Protein AF-A0A1I7EA62-F1 (afdb_monomer_lite)

InterPro domains:
  IPR006089 Acyl-CoA dehydrogenase, conserved site [PS00073] (25-44)
  IPR009075 Acyl-CoA dehydrogenase/oxidase, C-terminal [PF00441] (17-62)
  IPR036250 Acyl-CoA dehydrogenase-like, C-terminal [SSF47203] (17-64)
  IPR052547 Mitochondrial Isobutyryl-CoA Dehydrogenase [PTHR43831] (16-64)

Sequence (64 aa):
MDFASTEEQKEIFGIVFEFANDALQLHGGCGYLADYGVEKLVRDLRVHQILEGSNEIMHLCVSR

Secondary structure (DSSP, 8-state):
--HHHHHHHHHHHHHHHHHHHHHHHHHGGGGGSTTT-HHHHHHHHHHHHHHTT-HHHHHHHHT-

Structure (mmCIF, N/CA/C/O backbone):
data_AF-A0A1I7EA62-F1
#
_entry.id   AF-A0A1I7EA62-F1
#
loop_
_atom_site.group_PDB
_atom_site.id
_atom_site.type_symbol
_atom_site.label_atom_id
_atom_site.label_alt_id
_atom_site.label_comp_id
_atom_site.label_asym_id
_atom_site.label_entity_id
_atom_site.label_seq_id
_atom_site.pdbx_PDB_ins_code
_atom_site.Cartn_x
_atom_site.Cartn_y
_atom_site.Cartn_z
_atom_site.occupancy
_atom_site.B_iso_or_equiv
_atom_site.auth_seq_id
_atom_site.auth_comp_id
_atom_site.auth_asym_id
_atom_site.auth_atom_id
_atom_site.pdbx_PDB_model_num
ATOM 1 N N . MET A 1 1 ? -29.655 0.082 11.145 1.00 47.25 1 MET A N 1
ATOM 2 C CA . MET A 1 1 ? -28.229 -0.108 10.818 1.00 47.25 1 MET A CA 1
ATOM 3 C C . MET A 1 1 ? -27.685 -0.984 11.918 1.00 47.25 1 MET A C 1
ATOM 5 O O . MET A 1 1 ? -27.565 -0.517 13.043 1.00 47.25 1 MET A O 1
ATOM 9 N N . ASP A 1 2 ? -27.539 -2.272 11.629 1.00 52.75 2 ASP A N 1
ATOM 10 C CA . ASP A 1 2 ? -27.251 -3.293 12.632 1.00 52.75 2 ASP A CA 1
ATOM 11 C C . ASP A 1 2 ? -25.762 -3.270 12.977 1.00 52.75 2 ASP A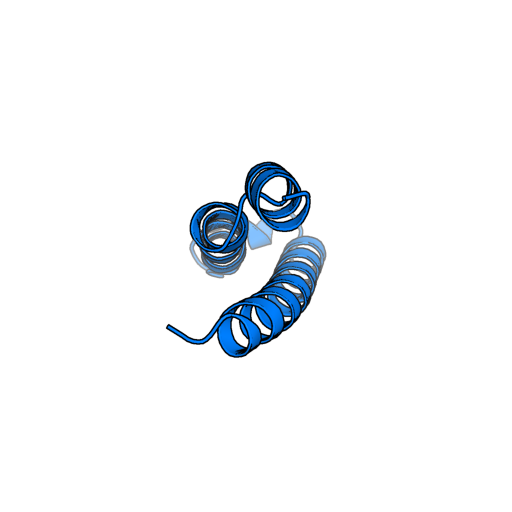 C 1
ATOM 13 O O . ASP A 1 2 ? -24.918 -3.491 12.111 1.00 52.75 2 ASP A O 1
ATOM 17 N N . PHE A 1 3 ? -25.439 -3.001 14.241 1.00 53.91 3 PHE A N 1
ATOM 18 C CA . PHE A 1 3 ? -24.067 -2.826 14.738 1.00 53.91 3 PHE A CA 1
ATOM 19 C C . PHE A 1 3 ? -23.179 -4.070 14.517 1.00 53.91 3 PHE A C 1
ATOM 21 O O . PHE A 1 3 ? -21.965 -3.961 14.378 1.00 53.91 3 PHE A O 1
ATOM 28 N N . ALA A 1 4 ? -23.795 -5.253 14.422 1.00 54.50 4 ALA A N 1
ATOM 29 C CA . ALA A 1 4 ? -23.112 -6.507 14.107 1.00 54.50 4 ALA A CA 1
ATOM 30 C C . ALA A 1 4 ? -22.592 -6.557 12.659 1.00 54.50 4 ALA A C 1
ATOM 32 O O . ALA A 1 4 ? -21.500 -7.060 12.420 1.00 54.50 4 ALA A O 1
ATOM 33 N N . SER A 1 5 ? -23.329 -5.977 11.703 1.00 60.94 5 SER A N 1
ATOM 34 C CA . SER A 1 5 ? -22.904 -5.957 10.297 1.00 60.94 5 SER A CA 1
ATOM 35 C C . SER A 1 5 ? -21.679 -5.068 10.075 1.00 60.94 5 SER A C 1
ATOM 37 O O . SER A 1 5 ? -20.825 -5.398 9.265 1.00 60.94 5 SER A O 1
ATOM 39 N N . THR A 1 6 ? -21.543 -3.970 10.820 1.00 65.00 6 THR A N 1
ATOM 40 C CA . THR A 1 6 ? -20.413 -3.040 10.677 1.00 65.00 6 THR A CA 1
ATOM 41 C C . THR A 1 6 ? -19.095 -3.595 11.217 1.00 65.00 6 THR A C 1
ATOM 43 O O . THR A 1 6 ? -18.047 -3.307 10.649 1.00 65.00 6 THR A O 1
ATOM 46 N N . GLU A 1 7 ? -19.122 -4.413 12.273 1.00 66.75 7 GLU A N 1
ATOM 47 C CA . GLU A 1 7 ? -17.905 -5.034 12.822 1.00 66.75 7 GLU A CA 1
ATOM 48 C C . GLU A 1 7 ? -17.381 -6.173 11.932 1.00 66.75 7 GLU A C 1
ATOM 50 O O . GLU A 1 7 ? -16.179 -6.252 11.690 1.00 66.75 7 GLU A O 1
ATOM 55 N N . GLU A 1 8 ? -18.268 -6.987 11.348 1.00 67.69 8 GLU A N 1
ATOM 56 C CA . GLU A 1 8 ? -17.865 -8.001 10.360 1.00 67.69 8 GLU A CA 1
ATOM 57 C C . GLU A 1 8 ? -17.251 -7.364 9.104 1.00 67.69 8 GLU A C 1
ATOM 59 O O . GLU A 1 8 ? -16.244 -7.850 8.589 1.00 67.69 8 GLU A O 1
ATOM 64 N N . GLN A 1 9 ? -17.821 -6.252 8.617 1.00 69.06 9 GLN A N 1
ATOM 65 C CA . GLN A 1 9 ? -17.258 -5.534 7.468 1.00 69.06 9 GLN A CA 1
ATOM 66 C C . GLN A 1 9 ? -15.848 -5.012 7.771 1.00 69.06 9 GLN A C 1
ATOM 68 O O . GLN A 1 9 ? -14.942 -5.204 6.960 1.00 69.06 9 GLN A O 1
ATOM 73 N N . LYS A 1 10 ? -15.619 -4.441 8.958 1.00 72.44 10 LYS A N 1
ATOM 74 C CA . LYS A 1 10 ? -14.289 -3.967 9.363 1.00 72.44 10 LYS A CA 1
ATOM 75 C C . LYS A 1 10 ? -13.228 -5.057 9.381 1.00 72.44 10 LYS A C 1
ATOM 77 O O . LYS A 1 10 ? -12.111 -4.810 8.929 1.00 72.44 10 LYS A O 1
ATOM 82 N N . GLU A 1 11 ? -13.544 -6.231 9.924 1.00 77.56 11 GLU A N 1
ATOM 83 C CA . GLU A 1 11 ? -12.589 -7.341 9.989 1.00 77.56 11 GLU A CA 1
ATOM 84 C C . GLU A 1 11 ? -12.180 -7.776 8.575 1.00 77.56 11 GLU A C 1
ATOM 86 O O . GLU A 1 11 ? -10.991 -7.908 8.273 1.00 77.56 11 GLU A O 1
ATOM 91 N N . ILE A 1 12 ? -13.157 -7.872 7.669 1.00 82.75 12 ILE A N 1
ATOM 92 C CA . ILE A 1 12 ? -12.928 -8.185 6.257 1.00 82.75 12 ILE A CA 1
ATOM 93 C C . ILE A 1 12 ? -12.054 -7.113 5.593 1.00 82.75 12 ILE A C 1
ATOM 95 O O . ILE A 1 12 ? -11.048 -7.449 4.966 1.00 82.75 12 ILE A O 1
ATOM 99 N N . PHE A 1 13 ? -12.386 -5.827 5.738 1.00 83.88 13 PHE A N 1
ATOM 100 C CA . PHE A 1 13 ? -11.608 -4.742 5.130 1.00 83.88 13 PHE A CA 1
ATOM 101 C C . PHE A 1 13 ? -10.187 -4.644 5.688 1.00 83.88 13 PHE A C 1
ATOM 103 O O . PHE A 1 13 ? -9.263 -4.332 4.936 1.00 83.88 13 PHE A O 1
ATOM 110 N N . GLY A 1 14 ? -9.992 -4.950 6.973 1.00 84.44 14 GLY A N 1
ATOM 111 C CA . GLY A 1 14 ? -8.670 -5.051 7.586 1.00 84.44 14 GLY A CA 1
ATOM 112 C C . GLY A 1 14 ? -7.817 -6.125 6.914 1.00 84.44 14 GLY A C 1
ATOM 113 O O . GLY A 1 14 ? -6.706 -5.841 6.473 1.00 84.44 14 GLY A O 1
ATOM 114 N N . ILE A 1 15 ? -8.367 -7.329 6.747 1.00 88.62 15 ILE A N 1
ATOM 115 C CA . ILE A 1 15 ? -7.682 -8.436 6.065 1.00 88.62 15 ILE A CA 1
ATOM 116 C C . ILE A 1 15 ? -7.364 -8.067 4.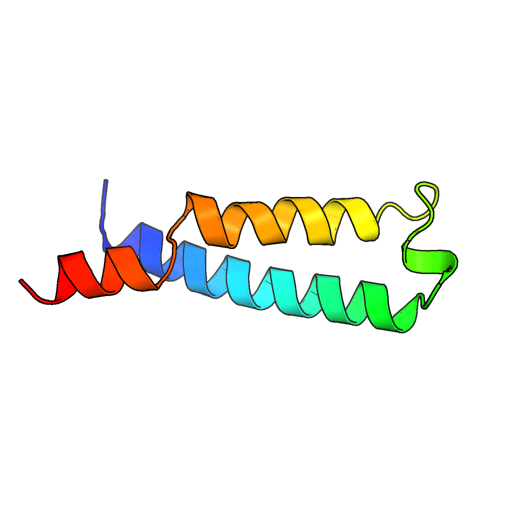607 1.00 88.62 15 ILE A C 1
ATOM 118 O O . ILE A 1 15 ? -6.247 -8.279 4.137 1.00 88.62 15 ILE A O 1
ATOM 122 N N . VAL A 1 16 ? -8.322 -7.478 3.886 1.00 89.44 16 VAL A N 1
ATOM 123 C CA . VAL A 1 16 ? -8.142 -7.071 2.481 1.00 89.44 16 VAL A CA 1
ATOM 124 C C . VAL A 1 16 ? -7.076 -5.977 2.340 1.00 89.44 16 VAL A C 1
ATOM 126 O O . VAL A 1 16 ? -6.302 -6.002 1.381 1.00 89.44 16 VAL A O 1
ATOM 129 N N . PHE A 1 17 ? -6.996 -5.041 3.291 1.00 90.56 17 PHE A N 1
ATOM 130 C CA . PHE A 1 17 ? -5.944 -4.025 3.327 1.00 90.56 17 PHE A CA 1
ATOM 131 C C . PHE A 1 17 ? -4.551 -4.645 3.475 1.00 90.56 17 PHE A C 1
ATOM 133 O O . PHE A 1 17 ? -3.658 -4.281 2.711 1.00 90.56 17 PHE A O 1
ATOM 140 N N . GLU A 1 18 ? -4.372 -5.598 4.393 1.00 92.62 18 GLU A N 1
ATOM 141 C CA . GLU A 1 18 ? -3.087 -6.289 4.575 1.00 92.62 18 GLU A CA 1
ATOM 142 C C . GLU A 1 18 ? -2.662 -7.021 3.294 1.00 92.62 18 GLU A C 1
ATOM 144 O O . GLU A 1 18 ? -1.542 -6.837 2.822 1.00 92.62 18 GLU A O 1
ATOM 149 N N . PHE A 1 19 ? -3.580 -7.738 2.637 1.00 94.31 19 PHE A N 1
ATOM 150 C CA . PHE A 1 19 ? -3.285 -8.385 1.353 1.00 94.31 19 PHE A CA 1
ATOM 151 C C . PHE A 1 19 ? -2.878 -7.395 0.257 1.00 94.31 19 PHE A C 1
ATOM 153 O O . PHE A 1 19 ? -1.955 -7.664 -0.513 1.00 94.31 19 PHE A O 1
ATOM 160 N N . ALA A 1 20 ? -3.560 -6.252 0.161 1.00 92.81 20 ALA A N 1
ATOM 161 C CA . ALA A 1 20 ? -3.210 -5.222 -0.813 1.00 92.81 20 ALA A CA 1
ATOM 162 C C . ALA A 1 20 ? -1.840 -4.596 -0.506 1.00 92.81 20 ALA A C 1
ATOM 164 O O . ALA A 1 20 ? -1.075 -4.300 -1.426 1.00 92.81 20 ALA A O 1
ATOM 165 N N . ASN A 1 21 ? -1.515 -4.426 0.775 1.00 94.06 21 ASN A N 1
ATOM 166 C CA . ASN A 1 21 ? -0.233 -3.902 1.224 1.00 94.06 21 ASN A CA 1
ATOM 167 C C . ASN A 1 21 ? 0.917 -4.885 0.935 1.00 94.06 21 ASN A C 1
ATOM 169 O O . ASN A 1 21 ? 1.952 -4.483 0.403 1.00 94.06 21 ASN A O 1
ATOM 173 N N . ASP A 1 22 ? 0.709 -6.181 1.170 1.00 95.50 22 ASP A N 1
ATOM 174 C CA . ASP A 1 22 ? 1.661 -7.235 0.807 1.00 95.50 22 ASP A CA 1
ATOM 175 C C . ASP A 1 22 ? 1.864 -7.316 -0.709 1.00 95.50 22 ASP A C 1
ATOM 177 O O . ASP A 1 22 ? 2.994 -7.415 -1.197 1.00 95.50 22 ASP A O 1
ATOM 181 N N . ALA A 1 23 ? 0.779 -7.207 -1.482 1.00 93.69 23 ALA A N 1
ATOM 182 C CA . ALA A 1 23 ? 0.859 -7.143 -2.935 1.00 93.69 23 ALA A CA 1
ATOM 183 C C . ALA A 1 23 ? 1.692 -5.936 -3.392 1.00 93.69 23 A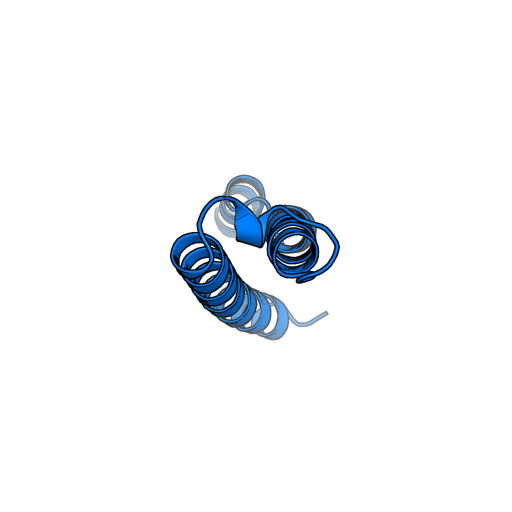LA A C 1
ATOM 185 O O . ALA A 1 23 ? 2.562 -6.093 -4.251 1.00 93.69 23 ALA A O 1
ATOM 186 N N . LEU A 1 24 ? 1.495 -4.754 -2.799 1.00 93.00 24 LEU A N 1
ATOM 187 C CA . LEU A 1 24 ? 2.304 -3.566 -3.087 1.00 93.00 24 LEU A CA 1
ATOM 188 C C . LEU A 1 24 ? 3.785 -3.806 -2.761 1.00 93.00 24 LEU A C 1
ATOM 190 O O . LEU A 1 24 ? 4.657 -3.497 -3.576 1.00 93.00 24 LEU A O 1
ATOM 194 N N . GLN A 1 25 ? 4.069 -4.420 -1.612 1.00 93.25 25 GLN A N 1
ATOM 195 C CA . GLN A 1 25 ? 5.427 -4.735 -1.177 1.00 93.25 25 GLN A CA 1
ATOM 196 C C . GLN A 1 25 ? 6.140 -5.708 -2.131 1.00 93.25 25 GLN A C 1
ATOM 198 O O . GLN A 1 25 ? 7.332 -5.531 -2.399 1.00 93.25 25 GLN A O 1
ATOM 203 N N . LEU A 1 26 ? 5.421 -6.691 -2.686 1.00 93.56 26 LEU A N 1
ATOM 204 C CA . LEU A 1 26 ? 5.937 -7.630 -3.690 1.00 93.56 26 LEU A CA 1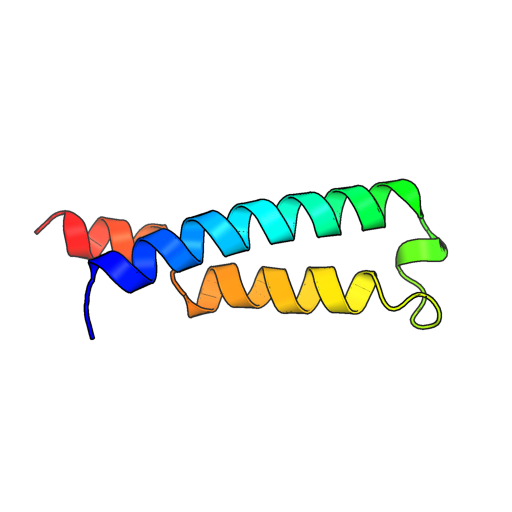
ATOM 205 C C . LEU A 1 26 ? 6.260 -6.952 -5.028 1.00 93.56 26 LEU A C 1
ATOM 207 O O . LEU A 1 26 ? 7.246 -7.305 -5.672 1.00 93.56 26 LEU A O 1
ATOM 211 N N . HIS A 1 27 ? 5.462 -5.963 -5.439 1.00 92.00 27 HIS A N 1
ATOM 212 C CA . HIS A 1 27 ? 5.715 -5.193 -6.662 1.00 92.00 27 HIS A CA 1
ATOM 213 C C . HIS A 1 27 ? 6.865 -4.178 -6.500 1.00 92.00 27 HIS A C 1
ATOM 215 O O . HIS A 1 27 ? 7.364 -3.633 -7.492 1.00 92.00 27 HIS A O 1
ATOM 221 N N . GLY A 1 28 ? 7.305 -3.914 -5.265 1.00 90.56 28 GLY A N 1
ATOM 222 C CA . GLY A 1 28 ? 8.375 -2.968 -4.960 1.00 90.56 28 GLY A CA 1
ATOM 223 C C . GLY A 1 28 ? 8.074 -1.565 -5.496 1.00 90.56 28 GLY A C 1
ATOM 224 O O . GLY A 1 28 ? 6.933 -1.111 -5.501 1.00 90.56 28 GLY A O 1
ATOM 225 N N . GLY A 1 29 ? 9.095 -0.866 -6.001 1.00 88.06 29 GLY A N 1
ATOM 226 C CA . GLY A 1 29 ? 8.925 0.489 -6.545 1.00 88.06 29 GLY A CA 1
ATOM 227 C C . GLY A 1 29 ? 7.959 0.568 -7.736 1.00 88.06 29 GLY A C 1
ATOM 228 O O . GLY A 1 29 ? 7.286 1.581 -7.908 1.00 88.06 29 GLY A O 1
ATOM 229 N N . CYS A 1 30 ? 7.841 -0.508 -8.522 1.00 88.31 30 CYS A N 1
ATOM 230 C CA . CYS A 1 30 ? 6.916 -0.562 -9.657 1.00 88.31 30 CYS A CA 1
ATOM 231 C C . CYS A 1 30 ? 5.451 -0.597 -9.207 1.00 88.31 30 CYS A C 1
ATOM 233 O O . CYS A 1 30 ? 4.586 -0.136 -9.942 1.00 88.31 30 CYS A O 1
ATOM 235 N N . GLY A 1 31 ? 5.176 -1.078 -7.990 1.00 87.56 31 GLY A N 1
ATOM 236 C CA . GLY A 1 31 ? 3.828 -1.113 -7.422 1.00 87.56 31 GLY A CA 1
ATOM 237 C C . GLY A 1 31 ? 3.217 0.266 -7.176 1.00 87.56 31 GLY A C 1
ATOM 238 O O . GLY A 1 31 ? 2.006 0.362 -7.027 1.00 87.56 31 GLY A O 1
ATOM 239 N N . TYR A 1 32 ? 4.032 1.326 -7.171 1.00 86.00 32 TYR A N 1
ATOM 240 C CA . TYR A 1 32 ? 3.577 2.717 -7.084 1.00 86.00 32 TYR A CA 1
ATOM 241 C C . TYR A 1 32 ? 3.249 3.347 -8.444 1.00 86.00 32 TYR A C 1
ATOM 243 O O . TYR A 1 32 ? 2.783 4.487 -8.493 1.00 86.00 32 TYR A O 1
ATOM 251 N N . LEU A 1 33 ? 3.524 2.650 -9.550 1.00 91.38 33 LEU A N 1
ATOM 252 C CA . LEU A 1 33 ? 3.204 3.137 -10.886 1.00 91.38 33 LEU A CA 1
ATOM 253 C C . LEU A 1 33 ? 1.727 2.885 -11.185 1.00 91.38 33 LEU A C 1
ATOM 255 O O . LEU A 1 33 ? 1.240 1.765 -11.039 1.00 91.38 33 LEU A O 1
ATOM 259 N N . ALA A 1 34 ? 1.056 3.913 -11.707 1.00 85.06 34 ALA A N 1
ATOM 260 C CA . ALA A 1 34 ? -0.363 3.863 -12.061 1.00 85.06 34 ALA A CA 1
ATOM 261 C C . ALA A 1 34 ? -0.718 2.761 -13.078 1.00 85.06 34 ALA A C 1
ATOM 263 O O . ALA A 1 34 ? -1.879 2.374 -13.184 1.00 85.06 34 ALA A O 1
ATOM 264 N N . ASP A 1 35 ? 0.276 2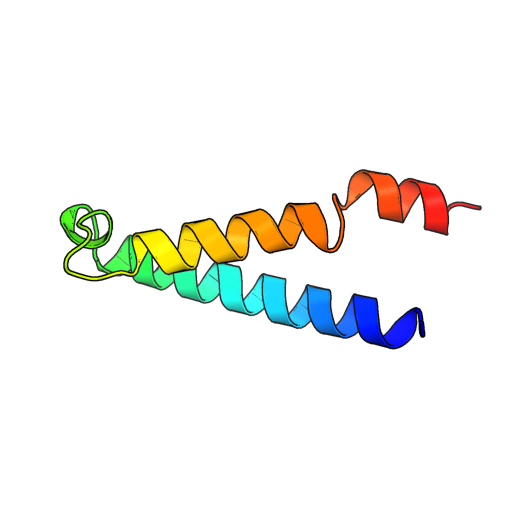.243 -13.804 1.00 85.25 35 ASP A N 1
ATOM 265 C CA . ASP A 1 35 ? 0.113 1.174 -14.789 1.00 85.25 35 ASP A CA 1
ATOM 266 C C . ASP A 1 35 ? -0.276 -0.173 -14.150 1.00 85.25 35 ASP A C 1
ATOM 268 O O . ASP A 1 35 ? -0.930 -0.988 -14.800 1.00 85.25 35 ASP A O 1
ATOM 272 N N . TYR A 1 36 ? 0.094 -0.409 -12.882 1.00 81.88 36 TYR A N 1
ATOM 273 C CA . TYR A 1 36 ? -0.233 -1.646 -12.157 1.00 81.88 36 TYR A CA 1
ATOM 274 C C . TYR A 1 36 ? -1.497 -1.517 -11.291 1.00 81.88 36 TYR A C 1
ATOM 276 O O . TYR A 1 36 ? -2.136 -2.526 -10.994 1.00 81.88 36 TYR A O 1
ATOM 284 N N . GLY A 1 37 ? -1.877 -0.300 -10.882 1.00 85.00 37 GLY A N 1
ATOM 285 C CA . GLY A 1 37 ? -3.119 -0.003 -10.153 1.00 85.00 37 GLY A CA 1
ATOM 286 C C . GLY A 1 37 ? -3.171 -0.494 -8.697 1.00 85.00 37 GLY A C 1
ATOM 287 O O . GLY A 1 37 ? -4.185 -0.299 -8.017 1.00 85.00 37 GLY A O 1
ATOM 288 N N . VAL A 1 38 ? -2.101 -1.119 -8.197 1.00 88.69 38 VAL A N 1
ATOM 289 C CA . VAL A 1 38 ? -1.992 -1.638 -6.823 1.00 88.69 38 VAL A CA 1
ATOM 290 C C . VAL A 1 38 ? -1.926 -0.494 -5.808 1.00 88.69 38 VAL A C 1
ATOM 292 O O . VAL A 1 38 ? -2.536 -0.565 -4.741 1.00 88.69 38 VAL A O 1
ATOM 295 N N . GLU A 1 39 ? -1.281 0.615 -6.159 1.00 92.19 39 GLU A N 1
ATOM 296 C CA . GLU A 1 39 ? -1.224 1.829 -5.348 1.00 92.19 39 GLU A CA 1
ATOM 297 C C . GLU A 1 39 ? -2.607 2.444 -5.115 1.00 92.19 39 GLU A C 1
ATOM 299 O O . GLU A 1 39 ? -2.886 2.986 -4.041 1.00 92.19 39 GLU A O 1
ATOM 304 N N . LYS A 1 40 ? -3.497 2.336 -6.109 1.00 91.75 40 LYS A N 1
ATOM 305 C CA . LYS A 1 40 ? -4.878 2.800 -5.996 1.00 91.75 40 LYS A CA 1
ATOM 306 C C . LYS A 1 40 ? -5.657 1.934 -5.010 1.00 91.75 40 LYS A C 1
ATOM 308 O O . LYS A 1 40 ? -6.338 2.489 -4.154 1.00 91.75 40 LYS A O 1
ATOM 313 N N . LEU A 1 41 ? -5.518 0.609 -5.089 1.00 90.00 41 LEU A N 1
ATOM 314 C CA . LEU A 1 41 ? -6.184 -0.324 -4.173 1.00 90.00 41 LEU A CA 1
ATOM 315 C C . LEU A 1 41 ? -5.783 -0.069 -2.718 1.00 90.00 41 LEU A C 1
ATOM 317 O O . LEU A 1 41 ? -6.653 0.075 -1.862 1.00 90.00 41 LEU A O 1
ATOM 321 N N . VAL A 1 42 ? -4.483 0.069 -2.443 1.00 91.25 42 VAL A N 1
ATOM 322 C CA . VAL A 1 42 ? -3.988 0.361 -1.087 1.00 91.25 42 VAL A CA 1
ATOM 323 C C . VAL A 1 42 ? -4.518 1.704 -0.577 1.00 91.25 42 VAL A C 1
ATOM 325 O O . VAL A 1 42 ? 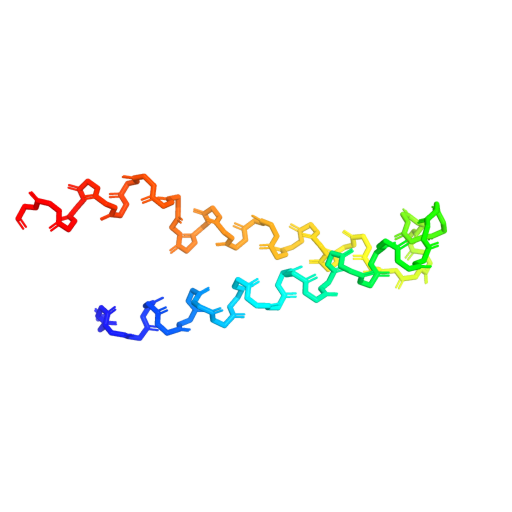-4.938 1.803 0.577 1.00 91.25 42 VAL A O 1
ATOM 328 N N . ARG A 1 43 ? -4.556 2.740 -1.428 1.00 89.94 43 ARG A N 1
ATOM 329 C CA . ARG A 1 43 ? -5.096 4.057 -1.057 1.00 89.94 43 ARG A CA 1
ATOM 330 C C . ARG A 1 43 ? -6.586 3.996 -0.739 1.00 89.94 43 ARG A C 1
ATOM 332 O O . ARG A 1 43 ? -7.006 4.545 0.278 1.00 89.94 43 ARG A O 1
ATOM 339 N N . ASP A 1 44 ? -7.366 3.344 -1.592 1.00 89.50 44 ASP A N 1
ATOM 340 C CA . ASP A 1 44 ? -8.813 3.255 -1.427 1.00 89.50 44 ASP A CA 1
ATOM 341 C C . ASP A 1 44 ? -9.137 2.476 -0.139 1.00 89.50 44 ASP A C 1
ATOM 343 O O . ASP A 1 44 ? -9.912 2.953 0.689 1.00 89.50 44 ASP A O 1
ATOM 347 N N . LEU A 1 45 ? -8.460 1.352 0.118 1.00 87.50 45 LEU A N 1
ATOM 348 C CA . LEU A 1 45 ? -8.633 0.554 1.340 1.00 87.50 45 LEU A CA 1
ATOM 349 C C . LEU A 1 45 ? -8.178 1.291 2.612 1.00 87.50 45 LEU A C 1
ATOM 351 O O . LEU A 1 45 ? -8.820 1.177 3.655 1.00 87.50 45 LEU A O 1
ATOM 355 N N . ARG A 1 46 ? -7.128 2.120 2.539 1.00 85.69 46 ARG A N 1
ATOM 356 C CA . ARG A 1 46 ? -6.689 2.949 3.676 1.00 85.69 46 ARG A CA 1
ATOM 357 C C . ARG A 1 46 ? -7.742 3.972 4.094 1.00 85.69 46 ARG A C 1
ATOM 359 O O . ARG A 1 46 ? -7.876 4.265 5.278 1.00 85.69 46 ARG A O 1
ATOM 366 N N . VAL A 1 47 ? -8.487 4.521 3.136 1.00 84.38 47 VAL A N 1
ATOM 367 C CA . VAL A 1 47 ? -9.582 5.457 3.424 1.00 84.38 47 VAL A CA 1
ATOM 368 C C . VAL A 1 47 ? -10.751 4.738 4.105 1.00 84.38 47 VAL A C 1
ATOM 370 O O . VAL A 1 47 ? -11.352 5.309 5.014 1.00 84.38 47 VAL A O 1
ATOM 373 N N . HIS A 1 48 ? -11.030 3.477 3.755 1.00 76.50 48 HIS A N 1
ATOM 374 C CA . HIS A 1 48 ? -12.083 2.686 4.408 1.00 76.50 48 HIS A CA 1
ATOM 375 C C . HIS A 1 48 ? -11.808 2.473 5.905 1.00 76.50 48 HIS A C 1
ATOM 377 O O . HIS A 1 48 ? -12.734 2.582 6.703 1.00 76.50 48 HIS A O 1
ATOM 383 N N . GLN A 1 49 ? -10.541 2.321 6.316 1.00 73.12 49 GLN A N 1
ATOM 384 C CA . GLN A 1 49 ? -10.162 2.271 7.741 1.00 73.12 49 GLN A CA 1
ATOM 385 C C . GLN A 1 49 ? -10.518 3.553 8.518 1.00 73.12 49 GLN A C 1
ATOM 387 O O . GLN A 1 49 ? -10.649 3.519 9.735 1.00 73.12 49 GLN A O 1
ATOM 392 N N . ILE A 1 50 ? -10.655 4.693 7.837 1.00 74.50 50 ILE A N 1
ATOM 393 C CA . ILE A 1 50 ? -11.023 5.974 8.456 1.00 74.50 50 ILE A CA 1
ATOM 394 C C . ILE A 1 50 ? -12.546 6.154 8.427 1.00 74.50 50 ILE A C 1
ATOM 396 O O . ILE A 1 50 ? -13.141 6.572 9.420 1.00 74.50 50 ILE A O 1
ATOM 400 N N . LEU A 1 51 ? -13.178 5.833 7.293 1.00 65.75 51 LEU A N 1
ATOM 401 C CA . LEU A 1 51 ? -14.613 6.032 7.071 1.00 65.75 51 LEU A CA 1
ATOM 402 C C . LEU A 1 51 ? -15.486 5.047 7.856 1.00 65.75 51 LEU A C 1
ATOM 404 O O . LEU A 1 51 ? -16.501 5.456 8.414 1.00 65.75 51 LEU A O 1
ATOM 408 N N . GLU A 1 52 ? -15.095 3.775 7.926 1.00 61.53 52 GLU A N 1
ATOM 409 C CA . GLU A 1 52 ? -15.842 2.732 8.646 1.00 61.53 52 GLU A CA 1
ATOM 410 C C . GLU A 1 52 ? -15.435 2.619 10.118 1.00 61.53 52 GLU A C 1
ATOM 412 O O . GLU A 1 52 ? -15.962 1.796 10.866 1.00 61.53 52 GLU A O 1
ATOM 417 N N . GLY A 1 53 ? -14.536 3.496 10.566 1.00 52.44 53 GLY A N 1
ATOM 418 C CA . GLY A 1 53 ? -14.223 3.665 11.969 1.00 52.44 53 GLY A CA 1
ATOM 419 C C . GLY A 1 53 ? -12.754 3.914 12.217 1.00 52.44 53 GLY A C 1
ATOM 420 O O . GLY A 1 53 ? -11.994 2.967 12.383 1.00 52.44 53 GLY A O 1
ATOM 421 N N . SER A 1 54 ? -12.389 5.181 12.418 1.00 52.81 54 SER A N 1
ATOM 422 C CA . SER A 1 54 ? -11.257 5.521 13.277 1.00 52.81 54 SER A CA 1
ATOM 423 C C . SER A 1 54 ? -11.413 4.735 14.584 1.00 52.81 54 SER A C 1
ATOM 425 O O . SER A 1 54 ? -12.275 5.074 15.399 1.00 52.81 54 SER A O 1
ATOM 427 N N . ASN A 1 55 ? -10.635 3.661 14.759 1.00 55.19 55 ASN A N 1
ATOM 428 C CA . ASN A 1 55 ? -10.737 2.708 15.874 1.00 55.19 55 ASN A CA 1
ATOM 429 C C . ASN A 1 55 ? -10.880 3.395 17.251 1.00 55.19 55 ASN A C 1
ATOM 431 O O . ASN A 1 55 ? -11.549 2.881 18.140 1.00 55.19 55 ASN A O 1
ATOM 435 N N . GLU A 1 56 ? -10.354 4.608 17.414 1.00 54.47 56 GLU A N 1
ATOM 436 C CA . GLU A 1 56 ? -10.447 5.421 18.631 1.00 54.47 56 GLU A CA 1
ATOM 437 C C . GLU A 1 56 ? -11.858 5.965 18.944 1.00 54.47 56 GLU A C 1
ATOM 439 O O . GLU A 1 56 ? -12.286 5.910 20.097 1.00 54.47 56 GLU A O 1
ATOM 444 N N . ILE A 1 57 ? -12.630 6.449 17.956 1.00 55.03 57 ILE A N 1
ATOM 445 C CA . ILE A 1 57 ? -13.997 6.959 18.210 1.00 55.03 57 ILE A CA 1
ATOM 446 C C . ILE A 1 57 ? -14.964 5.811 18.497 1.00 55.03 57 ILE A C 1
ATOM 448 O O . ILE A 1 57 ? -15.874 5.955 19.316 1.00 55.03 57 ILE A O 1
ATOM 452 N N . MET A 1 58 ? -14.757 4.651 17.875 1.00 52.06 58 MET A N 1
ATOM 453 C CA . MET A 1 58 ? -15.632 3.512 18.123 1.00 52.06 58 MET A CA 1
ATOM 454 C C . MET A 1 58 ? -15.385 2.875 19.494 1.00 52.06 58 MET A C 1
ATOM 456 O O . MET A 1 58 ? -16.352 2.549 20.180 1.00 52.06 58 MET A O 1
ATOM 460 N N . HIS A 1 59 ? -14.133 2.831 19.969 1.00 52.00 59 HIS A N 1
ATOM 461 C CA . HIS A 1 59 ? -13.835 2.498 21.368 1.00 52.00 59 HIS A CA 1
ATOM 462 C C . HIS A 1 59 ? -14.422 3.524 22.359 1.00 52.00 59 HIS A C 1
ATOM 464 O O . HIS A 1 59 ? -14.896 3.133 23.427 1.00 52.00 59 HIS A O 1
ATOM 470 N N . LEU A 1 60 ? -14.471 4.818 22.012 1.00 56.06 60 LEU A N 1
ATOM 471 C CA . LEU A 1 60 ? -15.129 5.850 22.831 1.00 56.06 60 LEU A CA 1
ATOM 472 C C . LEU A 1 60 ? -16.662 5.705 22.878 1.00 56.06 60 LEU A C 1
ATOM 474 O O . LEU A 1 60 ? -17.266 6.055 23.887 1.00 56.06 60 LEU A O 1
ATOM 478 N N . CYS A 1 61 ? -17.302 5.182 21.825 1.00 50.91 61 CYS A N 1
ATOM 479 C CA . CYS A 1 61 ? -18.747 4.909 21.824 1.00 50.91 61 CYS A CA 1
ATOM 480 C C . CYS A 1 61 ? -19.120 3.590 22.519 1.00 50.91 61 CYS A C 1
ATOM 482 O O . CYS A 1 61 ? -20.149 3.544 23.181 1.00 50.91 61 CYS A O 1
ATOM 484 N N . VAL A 1 62 ? -18.301 2.537 22.397 1.00 55.06 62 VAL A N 1
ATOM 485 C CA . VAL A 1 62 ? -18.541 1.223 23.038 1.00 55.06 62 VAL A CA 1
ATOM 486 C C . VAL A 1 62 ? -18.208 1.229 24.537 1.00 55.06 62 VAL A C 1
ATOM 488 O O . VAL A 1 62 ? -18.676 0.376 25.282 1.00 55.06 62 VAL A O 1
ATOM 491 N N . SER A 1 63 ? -17.440 2.209 25.016 1.00 46.06 63 SER A N 1
ATOM 492 C CA . SER A 1 63 ? -17.146 2.388 26.446 1.00 46.06 63 SER A CA 1
ATOM 493 C C . SER A 1 63 ? -18.249 3.120 27.232 1.00 46.06 63 SER A C 1
ATOM 495 O O . SER A 1 63 ? -17.996 3.574 28.350 1.00 46.06 63 SER A O 1
ATOM 497 N N . ARG A 1 64 ? -19.472 3.215 26.691 1.00 45.00 64 ARG A N 1
ATOM 498 C CA . ARG A 1 64 ? -20.632 3.797 27.377 1.00 45.00 64 ARG A CA 1
ATOM 499 C C . ARG A 1 64 ? -21.832 2.861 27.421 1.00 45.00 64 ARG A C 1
ATOM 501 O O . ARG A 1 64 ? -22.157 2.267 26.374 1.00 45.00 64 ARG A O 1
#

Organism: NCBI:txid999627

Foldseek 3Di:
DDPVVLVVVVVVLVVQLVVLVVVLVVCPPVSCDVVNCSVVSNVVSVVCCVVSDPPVVVVVVVVD

Radius of gyration: 14.45 Å; chains: 1; bounding box: 37×15×42 Å

pLDDT: mean 76.26, std 16.27, range [45.0, 95.5]